Protein AF-A0A329SBB6-F1 (afdb_monomer)

Sequence (98 aa):
MLYFNVVVESNVLSLAAPFSKGKPLVMYGRCNGAHGRGQGGAARHCKVICYNTQGITRPAIRRLARRAGVIRISTLVFRETRAVLRVFLANLICDAVT

pLDDT: mean 70.02, std 19.18, range [38.81, 94.75]

Secondary structure (DSSP, 8-state):
--SSSTTTSTTSSS------------------------S----------S-GGGGS-HHHHHHHHHHTT-----TTHHHHHHHHHHHHHHHHHHHHH-

InterPro domains:
  IPR001951 Histone H4 [PR00623] (31-42)
  IPR001951 Histone H4 [PR00623] (46-65)
  IPR001951 Histone H4 [PR00623] (66-86)
  IPR001951 Histone H4 [PR00623] (88-98)
  IPR001951 Histone H4 [PTHR10484] (27-98)
  IPR009072 Histone-fold [G3DSA:1.10.20.10] (28-98)
  IPR009072 Histone-fold [SSF47113] (32-97)

Foldseek 3Di:
DPDPCPVVPPPPDDDDDDDDDDDPPPPDDPDDDPPPVPDDPPPPPPDDDDDCLCVCDPVNVVVVCVVVVNDDDDPVCSNVVSVVVVVVVVVVVVVVVD

Solvent-accessible surface area (backbone atoms only — not comparable to full-atom values): 6957 Å² total; per-residue (Å²): 143,86,74,83,60,70,78,70,66,77,67,82,82,80,76,93,74,80,93,74,79,91,71,86,74,77,80,76,75,94,77,88,77,87,72,71,89,70,85,74,85,69,78,79,75,80,76,83,90,71,87,61,67,72,75,66,38,71,69,56,54,50,54,51,36,49,75,73,68,51,87,78,84,64,81,67,53,68,57,50,55,52,54,52,53,51,55,53,50,50,53,57,49,58,66,70,74,108

Nearest PDB structures (foldseek):
  5x0x-assembly1_B  TM=9.107E-01  e=1.682E-04  Xenopus laevis
  8yti-assembly1_P  TM=6.858E-01  e=1.132E-05  Homo sapiens
  7pf0-assembly1_B  TM=9.111E-01  e=1.570E-04  Homo sapiens
  8han-assembly1_B  TM=8.238E-01  e=2.926E-04  Homo sapiens

Structure (mmCIF, N/CA/C/O backbone):
data_AF-A0A329SBB6-F1
#
_entry.id   AF-A0A329SBB6-F1
#
loop_
_atom_site.group_PDB
_atom_site.id
_atom_site.type_symbol
_atom_site.label_atom_id
_atom_site.label_alt_id
_atom_site.label_comp_id
_atom_site.label_asym_id
_atom_site.label_entity_id
_atom_site.label_seq_id
_atom_site.pdbx_PDB_ins_code
_atom_site.Cartn_x
_atom_site.Cartn_y
_atom_site.Cartn_z
_atom_site.occupancy
_atom_site.B_iso_or_equiv
_atom_site.auth_seq_id
_atom_site.auth_comp_id
_atom_site.auth_asym_id
_atom_site.auth_atom_id
_atom_site.pdbx_PDB_model_num
ATOM 1 N N . MET A 1 1 ? -21.251 -5.501 13.091 1.00 44.53 1 MET A N 1
ATOM 2 C CA . MET A 1 1 ? -20.349 -4.402 12.667 1.00 44.53 1 MET A CA 1
ATOM 3 C C . MET A 1 1 ? -19.287 -4.139 13.742 1.00 44.53 1 MET A C 1
ATOM 5 O O . MET A 1 1 ? -19.194 -3.042 14.270 1.00 44.53 1 MET A O 1
ATOM 9 N N . LEU A 1 2 ? -18.503 -5.160 14.113 1.00 42.88 2 LEU A N 1
ATOM 10 C CA . LEU A 1 2 ? -17.639 -5.142 15.305 1.00 42.88 2 LEU A CA 1
ATOM 11 C C . LEU A 1 2 ? -16.224 -5.645 14.980 1.00 42.88 2 LEU A C 1
ATOM 13 O O . LEU A 1 2 ? -15.817 -6.672 15.487 1.00 42.88 2 LEU A O 1
ATOM 17 N N . TYR A 1 3 ? -15.482 -4.952 14.112 1.00 47.09 3 TYR A N 1
ATOM 18 C CA . TYR A 1 3 ? -14.023 -5.163 13.983 1.00 47.09 3 TYR A CA 1
ATOM 19 C C . TYR A 1 3 ? -13.236 -3.886 13.654 1.00 47.09 3 TYR A C 1
ATOM 21 O O . TYR A 1 3 ? -12.018 -3.870 13.796 1.00 47.09 3 TYR A O 1
ATOM 29 N N . PHE A 1 4 ? -13.906 -2.787 13.283 1.00 46.78 4 PHE A N 1
ATOM 30 C CA . PHE A 1 4 ? -13.233 -1.517 12.987 1.00 46.78 4 PHE A CA 1
ATOM 31 C C . PHE A 1 4 ? -13.077 -0.599 14.216 1.00 46.78 4 PHE A C 1
ATOM 33 O O . PHE A 1 4 ? -12.216 0.272 14.214 1.00 46.78 4 PHE A O 1
ATOM 40 N N . ASN A 1 5 ? -13.852 -0.826 15.288 1.00 38.81 5 ASN A N 1
ATOM 41 C CA . ASN A 1 5 ? -13.846 0.025 16.489 1.00 38.81 5 ASN A CA 1
ATOM 42 C C . ASN A 1 5 ? -13.038 -0.523 17.685 1.00 38.81 5 ASN A C 1
ATOM 44 O O . ASN A 1 5 ? -12.722 0.238 18.589 1.00 38.81 5 ASN A O 1
ATOM 48 N N . VAL A 1 6 ? -12.599 -1.790 17.687 1.00 45.94 6 VAL A N 1
ATOM 49 C CA . VAL A 1 6 ? -11.893 -2.379 18.856 1.00 45.94 6 VAL A CA 1
ATOM 50 C C . VAL A 1 6 ? -10.447 -1.864 19.028 1.00 45.94 6 VAL A C 1
ATOM 52 O O . VAL A 1 6 ? -9.878 -1.951 20.115 1.00 45.94 6 VAL A O 1
ATOM 55 N N . VAL A 1 7 ? -9.848 -1.250 17.999 1.00 47.78 7 VAL A N 1
ATOM 56 C CA . VAL A 1 7 ? -8.500 -0.637 18.093 1.00 47.78 7 VAL A CA 1
ATOM 57 C C . VAL A 1 7 ? -8.549 0.859 18.437 1.00 47.78 7 VAL A C 1
ATOM 59 O O . VAL A 1 7 ? -7.521 1.442 18.775 1.00 47.78 7 VAL A O 1
ATOM 62 N N . VAL A 1 8 ? -9.725 1.494 18.388 1.00 49.09 8 VAL A N 1
ATOM 63 C CA . VAL A 1 8 ? -9.866 2.920 18.736 1.00 49.09 8 VAL A CA 1
ATOM 64 C C . VAL A 1 8 ? -10.109 3.101 20.241 1.00 49.09 8 VAL A C 1
ATOM 66 O O . VAL A 1 8 ? -9.678 4.100 20.806 1.00 49.09 8 VAL A O 1
ATOM 69 N N . GLU A 1 9 ? -10.696 2.107 20.916 1.00 42.25 9 GLU A N 1
ATOM 70 C CA . GLU A 1 9 ? -11.111 2.228 22.324 1.00 42.25 9 GLU A CA 1
ATOM 71 C C . GLU A 1 9 ? -10.131 1.612 23.342 1.00 42.25 9 GLU A C 1
ATOM 73 O O . GLU A 1 9 ? -10.206 1.899 24.530 1.00 42.25 9 GLU A O 1
ATOM 78 N N . SER A 1 10 ? -9.137 0.830 22.907 1.00 44.38 10 SER A N 1
ATOM 79 C CA . SER A 1 10 ? -8.126 0.241 23.808 1.00 44.38 10 SER A CA 1
ATOM 80 C C . SER A 1 10 ? -6.941 1.169 24.125 1.00 44.38 10 SER A C 1
ATOM 82 O O . SER A 1 10 ? -5.952 0.728 24.703 1.00 44.38 10 SER A O 1
ATOM 84 N N . ASN A 1 11 ? -7.025 2.465 23.800 1.00 43.59 11 ASN A N 1
ATOM 85 C CA . ASN A 1 11 ? -5.961 3.427 24.116 1.00 43.59 11 ASN A CA 1
ATOM 86 C C . ASN A 1 11 ? -6.461 4.730 24.765 1.00 43.59 11 ASN A C 1
ATOM 88 O O . ASN A 1 11 ? -5.818 5.769 24.626 1.00 43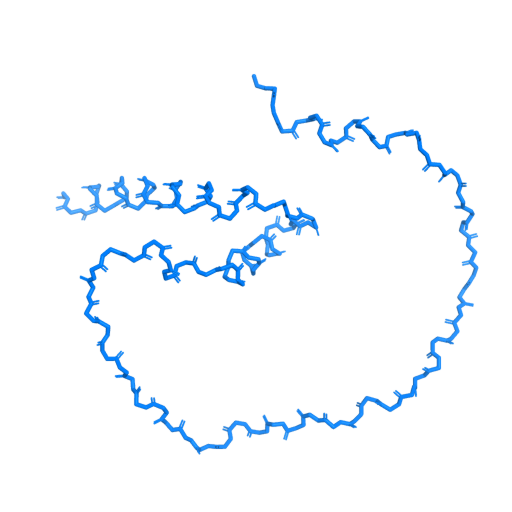.59 11 ASN A O 1
ATOM 92 N N . VAL A 1 12 ? -7.587 4.676 25.488 1.00 46.94 12 VAL A N 1
ATOM 93 C CA . VAL A 1 12 ? -8.065 5.785 26.341 1.00 46.94 12 VAL A CA 1
ATOM 94 C C . VAL A 1 12 ? -7.477 5.777 27.758 1.00 46.94 12 VAL A C 1
ATOM 96 O O . VAL A 1 12 ? -7.862 6.604 28.576 1.00 46.94 12 VAL A O 1
ATOM 99 N N . LEU A 1 13 ? -6.513 4.904 28.080 1.00 46.00 13 LEU A N 1
ATOM 100 C CA . LEU A 1 13 ? -5.938 4.877 29.428 1.00 46.00 13 LEU A CA 1
ATOM 101 C C . LEU A 1 13 ? -4.455 4.476 29.463 1.00 46.00 13 LEU A C 1
ATOM 103 O O . LEU A 1 13 ? -4.093 3.432 29.993 1.00 46.00 13 LEU A O 1
ATOM 107 N N . SER A 1 14 ? -3.569 5.319 28.927 1.00 40.03 14 SER A N 1
ATOM 108 C CA . SER A 1 14 ? -2.199 5.396 29.452 1.00 40.03 14 SER A CA 1
ATOM 109 C C . SER A 1 14 ? -1.509 6.703 29.064 1.00 40.03 14 SER A C 1
ATOM 111 O O . SER A 1 14 ? -1.303 6.992 27.888 1.00 40.03 14 SER A O 1
ATOM 113 N N . LEU A 1 15 ? -1.115 7.439 30.104 1.00 45.72 15 LEU A N 1
ATOM 114 C CA . LEU A 1 15 ? -0.249 8.617 30.128 1.00 45.72 15 LEU A CA 1
ATOM 115 C C . LEU A 1 15 ? -0.844 9.952 29.658 1.00 45.72 15 LEU A C 1
ATOM 117 O O . LEU A 1 15 ? -0.637 10.437 28.548 1.00 45.72 15 LEU A O 1
ATOM 121 N N . ALA A 1 16 ? -1.411 10.645 30.645 1.00 47.16 16 ALA A N 1
ATOM 122 C CA . ALA A 1 16 ? -1.036 12.029 30.886 1.00 47.16 16 ALA A CA 1
ATOM 123 C C . ALA A 1 16 ? 0.498 12.190 30.788 1.00 47.16 16 ALA A C 1
ATOM 125 O O . ALA A 1 16 ? 1.244 11.608 31.575 1.00 47.16 16 ALA A O 1
ATOM 126 N N . ALA A 1 17 ? 0.966 12.984 29.828 1.00 53.88 17 ALA A N 1
ATOM 127 C CA . ALA A 1 17 ? 2.302 13.568 29.841 1.00 53.88 17 ALA A CA 1
ATOM 128 C C . ALA A 1 17 ? 2.225 14.981 29.232 1.00 53.88 17 ALA A C 1
ATOM 130 O O . ALA A 1 17 ? 1.543 15.174 28.222 1.00 53.88 17 ALA A O 1
ATOM 131 N N . PRO A 1 18 ? 2.862 15.982 29.860 1.00 44.03 18 PRO A N 1
ATOM 132 C CA . PRO A 1 18 ? 2.572 17.387 29.619 1.00 44.03 18 PRO A CA 1
ATOM 133 C C . PRO A 1 18 ? 3.103 17.881 28.272 1.00 44.03 18 PRO A C 1
ATOM 135 O O . PRO A 1 18 ? 4.229 17.589 27.866 1.00 44.03 18 PRO A O 1
ATOM 138 N N . PHE A 1 19 ? 2.295 18.727 27.635 1.00 48.81 19 PHE A N 1
ATOM 139 C CA . PHE A 1 19 ? 2.724 19.707 26.645 1.00 48.81 19 PHE A CA 1
ATOM 140 C C . PHE A 1 19 ? 3.915 20.504 27.209 1.00 48.81 19 PHE A C 1
ATOM 142 O O . PHE A 1 19 ? 3.774 21.256 28.172 1.00 48.81 19 PHE A O 1
ATOM 149 N N . SER A 1 20 ? 5.106 20.297 26.645 1.00 44.12 20 SER A N 1
ATOM 150 C CA . SER A 1 20 ? 6.347 20.947 27.066 1.00 44.12 20 SER A CA 1
ATOM 151 C C . SER A 1 20 ? 7.172 21.357 25.850 1.00 44.12 20 SER A C 1
ATOM 153 O O . SER A 1 20 ? 7.176 20.697 24.813 1.00 44.12 20 SER A O 1
ATOM 155 N N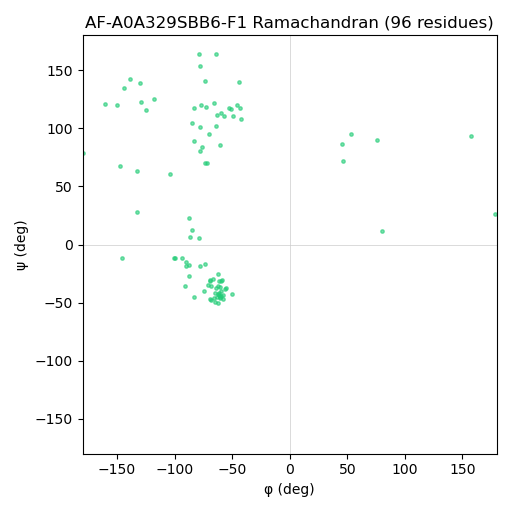 . LYS A 1 21 ? 7.802 22.519 26.002 1.00 48.22 21 LYS A N 1
ATOM 156 C CA . LYS A 1 21 ? 8.209 23.480 24.982 1.00 48.22 21 LYS A CA 1
ATOM 157 C C . LYS A 1 21 ? 9.256 22.976 23.987 1.00 48.22 21 LYS A C 1
ATOM 159 O O . LYS A 1 21 ? 9.962 21.993 24.199 1.00 48.22 21 LYS A O 1
ATOM 164 N N . GLY A 1 22 ? 9.334 23.738 22.895 1.00 48.91 22 GLY A N 1
ATOM 165 C CA . GLY A 1 22 ? 10.250 23.563 21.784 1.00 48.91 22 GLY A CA 1
ATOM 166 C C . GLY A 1 22 ? 11.682 23.251 22.205 1.00 48.91 22 GLY A C 1
ATOM 167 O O . GLY A 1 22 ? 12.240 23.823 23.139 1.00 48.91 22 GLY A O 1
ATOM 168 N N . LYS A 1 23 ? 12.268 22.337 21.442 1.00 48.34 23 LYS A N 1
ATOM 169 C CA . LYS A 1 23 ? 13.695 22.056 21.415 1.00 48.34 23 LYS A CA 1
ATOM 170 C C . LYS A 1 23 ? 14.131 22.379 19.987 1.00 48.34 23 LYS A C 1
ATOM 172 O O . LYS A 1 23 ? 13.503 21.842 19.069 1.00 48.34 23 LYS A O 1
ATOM 177 N N . PRO A 1 24 ? 15.133 23.242 19.750 1.00 40.41 24 PRO A N 1
ATOM 178 C CA . PRO A 1 24 ? 15.706 23.339 18.422 1.00 40.41 24 PRO A CA 1
ATOM 179 C C . PRO A 1 24 ? 16.330 21.976 18.129 1.00 40.41 24 PRO A C 1
ATOM 181 O O . PRO A 1 24 ? 17.287 21.562 18.784 1.00 40.41 24 PRO A O 1
ATOM 184 N N . LEU A 1 25 ? 15.748 21.235 17.186 1.00 49.00 25 LEU A N 1
ATOM 185 C CA . LEU A 1 25 ? 16.456 20.119 16.584 1.00 49.00 25 LEU A CA 1
ATOM 186 C C . LEU A 1 25 ? 17.635 20.747 15.857 1.00 49.00 25 LEU A C 1
ATOM 188 O O . LEU A 1 25 ? 17.470 21.360 14.804 1.00 49.00 25 LEU A O 1
ATOM 192 N N . VAL A 1 26 ? 18.801 20.646 16.489 1.00 48.12 26 VAL A N 1
ATOM 193 C CA . VAL A 1 26 ? 20.105 20.880 15.885 1.00 48.12 26 VAL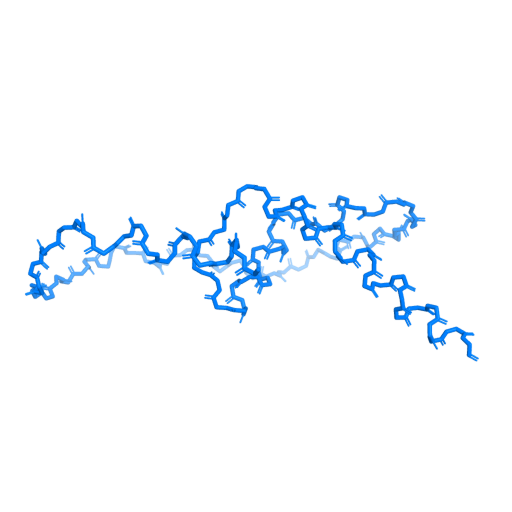 A CA 1
ATOM 194 C C . VAL A 1 26 ? 20.082 20.223 14.512 1.00 48.12 26 VAL A C 1
ATOM 196 O O . VAL A 1 26 ? 20.025 19.000 14.376 1.00 48.12 26 VAL A O 1
ATOM 199 N N . MET A 1 27 ? 20.032 21.068 13.489 1.00 53.09 27 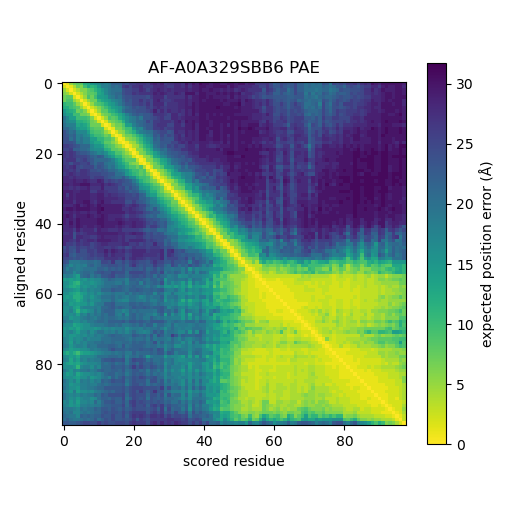MET A N 1
ATOM 200 C CA . MET A 1 27 ? 20.038 20.663 12.100 1.00 53.09 27 MET A CA 1
ATOM 201 C C . MET A 1 27 ? 21.474 20.266 11.756 1.00 53.09 27 MET A C 1
ATOM 203 O O . MET A 1 27 ? 22.250 21.071 11.254 1.00 53.09 27 MET A O 1
ATOM 207 N N . TYR A 1 28 ? 21.849 19.024 12.053 1.00 49.75 28 TYR A N 1
ATOM 208 C CA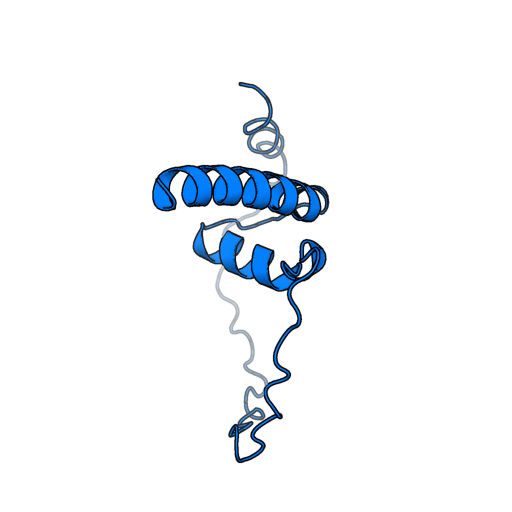 . TYR A 1 28 ? 23.079 18.458 11.515 1.00 49.75 28 TYR A CA 1
ATOM 209 C C . TYR A 1 28 ? 22.811 18.049 10.060 1.00 49.75 28 TYR A C 1
ATOM 211 O O . TYR A 1 28 ? 22.130 17.060 9.799 1.00 49.75 28 TYR A O 1
ATOM 219 N N . GLY A 1 29 ? 23.266 18.888 9.126 1.00 53.06 29 GLY A N 1
ATOM 220 C CA . GLY A 1 29 ? 23.572 18.548 7.734 1.00 53.06 29 GLY A CA 1
ATOM 221 C C . GLY A 1 29 ? 22.550 17.687 6.990 1.00 53.06 29 GLY A C 1
ATOM 222 O O . GLY A 1 29 ? 22.717 16.478 6.863 1.00 53.06 29 GLY A O 1
ATOM 223 N N . ARG A 1 30 ? 21.541 18.320 6.383 1.00 59.81 30 ARG A N 1
ATOM 224 C CA . ARG A 1 30 ? 20.742 17.688 5.322 1.00 59.81 30 ARG A CA 1
ATOM 225 C C . ARG A 1 30 ? 21.151 18.232 3.958 1.00 59.81 30 ARG A C 1
ATOM 227 O O . ARG A 1 30 ? 20.349 18.808 3.236 1.00 59.81 30 ARG A O 1
ATOM 234 N N . CYS A 1 31 ? 22.414 18.027 3.614 1.00 43.56 31 CYS A N 1
ATOM 235 C CA . CYS A 1 31 ? 22.896 18.074 2.244 1.00 43.56 31 CYS A CA 1
ATOM 236 C C . CYS A 1 31 ? 23.599 16.745 1.968 1.00 43.56 31 CYS A C 1
ATOM 238 O O . CYS A 1 31 ? 24.534 16.381 2.667 1.00 43.56 31 CYS A O 1
ATOM 240 N N . ASN A 1 32 ? 23.030 15.986 1.028 1.00 55.94 32 ASN A N 1
ATOM 241 C CA . ASN A 1 32 ? 23.658 15.002 0.138 1.00 55.94 32 ASN A CA 1
ATOM 242 C C . ASN A 1 32 ? 22.581 14.025 -0.327 1.00 55.94 32 ASN A C 1
ATOM 244 O O . ASN A 1 32 ? 22.222 13.055 0.335 1.00 55.94 32 ASN A O 1
ATOM 248 N N . GLY A 1 33 ? 22.016 14.347 -1.485 1.00 53.69 33 GLY A N 1
ATOM 249 C CA . GLY A 1 33 ? 21.000 13.536 -2.135 1.00 53.69 33 GLY A CA 1
ATOM 250 C C . GLY A 1 33 ? 20.479 14.150 -3.424 1.00 53.69 33 GLY A C 1
ATOM 251 O O . GLY A 1 33 ? 19.351 13.861 -3.808 1.00 53.69 33 GLY A O 1
ATOM 252 N N . ALA A 1 34 ? 21.274 14.983 -4.102 1.00 59.47 34 ALA A N 1
ATOM 253 C CA . ALA A 1 34 ? 21.043 15.294 -5.503 1.00 59.47 34 ALA A CA 1
ATOM 254 C C . ALA A 1 34 ? 21.406 14.056 -6.339 1.00 59.47 34 ALA A C 1
ATOM 256 O O . ALA A 1 34 ? 22.392 14.039 -7.064 1.00 59.47 34 ALA A O 1
ATOM 257 N N . HIS A 1 35 ? 20.599 12.999 -6.239 1.00 59.19 35 HIS A N 1
ATOM 258 C CA . HIS A 1 35 ? 20.512 12.036 -7.326 1.00 59.19 35 HIS A CA 1
ATOM 259 C C . HIS A 1 35 ? 19.629 12.672 -8.394 1.00 59.19 35 HIS A C 1
ATOM 261 O O . HIS A 1 35 ? 18.425 12.410 -8.483 1.00 59.19 35 HIS A O 1
ATOM 267 N N . GLY A 1 36 ? 20.244 13.554 -9.186 1.00 60.56 36 GLY A N 1
ATOM 268 C CA . GLY A 1 36 ? 19.747 13.843 -10.518 1.00 60.56 36 GLY A CA 1
ATOM 269 C C . GLY A 1 36 ? 19.565 12.499 -11.205 1.00 60.56 36 GLY A C 1
ATOM 270 O O . GLY A 1 36 ? 20.513 11.726 -11.330 1.00 60.56 36 GLY A O 1
ATOM 271 N N . ARG A 1 37 ? 18.326 12.163 -11.564 1.00 64.94 37 ARG A N 1
ATOM 272 C CA . ARG A 1 37 ? 18.028 10.957 -12.339 1.00 64.94 37 ARG A CA 1
ATOM 273 C C . ARG A 1 37 ? 18.487 11.207 -13.773 1.00 64.94 37 ARG A C 1
ATOM 275 O O . ARG A 1 37 ? 17.676 11.430 -14.664 1.00 64.94 37 ARG A O 1
ATOM 282 N N . GLY A 1 38 ? 19.800 11.260 -13.949 1.00 64.81 38 GLY A N 1
ATOM 283 C CA . GLY A 1 38 ? 20.472 11.320 -15.229 1.00 64.81 38 GLY A CA 1
ATOM 284 C C . GLY A 1 38 ? 20.601 9.911 -15.787 1.00 64.81 38 GLY A C 1
ATOM 285 O O . GLY A 1 38 ? 21.231 9.060 -15.176 1.00 64.81 38 GLY A O 1
ATOM 286 N N . GLN A 1 39 ? 19.963 9.711 -16.939 1.00 66.94 39 GLN A N 1
ATOM 287 C CA . GLN A 1 39 ? 20.343 8.781 -18.003 1.00 66.94 39 GLN A CA 1
ATOM 288 C C . GLN A 1 39 ? 20.573 7.318 -17.601 1.00 66.94 39 GLN A C 1
ATOM 290 O O . GLN A 1 39 ? 21.657 6.869 -17.257 1.00 66.94 39 GLN A O 1
ATOM 295 N N . GLY A 1 40 ? 19.504 6.549 -17.766 1.00 59.62 40 GLY A N 1
ATOM 296 C CA . GLY A 1 40 ? 19.515 5.098 -17.757 1.00 59.62 40 GLY A CA 1
ATOM 297 C C . GLY A 1 40 ? 18.090 4.649 -17.991 1.00 59.62 40 GLY A C 1
ATOM 298 O O . GLY A 1 40 ? 17.362 4.373 -17.039 1.00 59.62 40 GLY A O 1
ATOM 299 N N . GLY A 1 41 ? 17.652 4.686 -19.250 1.00 66.88 41 GLY A N 1
ATOM 300 C CA . GLY A 1 41 ? 16.385 4.102 -19.667 1.00 66.88 41 GLY A CA 1
AT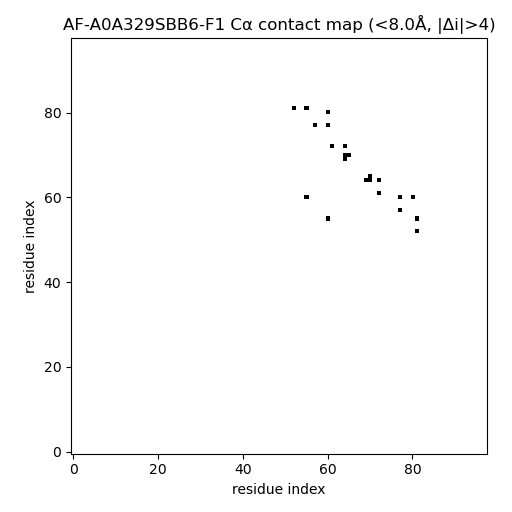OM 301 C C . GLY A 1 41 ? 16.435 2.612 -19.377 1.00 66.88 41 GLY A C 1
ATOM 302 O O . GLY A 1 41 ? 16.829 1.829 -20.233 1.00 66.88 41 GLY A O 1
ATOM 303 N N . ALA A 1 42 ? 16.093 2.236 -18.143 1.00 67.06 42 ALA A N 1
ATOM 304 C CA . ALA A 1 42 ? 15.947 0.852 -17.750 1.00 67.06 42 ALA A CA 1
ATOM 305 C C . ALA A 1 42 ? 14.985 0.226 -18.755 1.00 67.06 42 ALA A C 1
ATOM 307 O O . ALA A 1 42 ? 13.848 0.694 -18.893 1.00 67.06 42 ALA A O 1
ATOM 308 N N . ALA A 1 43 ? 15.482 -0.765 -19.498 1.00 69.56 43 ALA A N 1
ATOM 309 C CA . ALA A 1 43 ? 14.699 -1.487 -20.479 1.00 69.56 43 ALA A CA 1
ATOM 310 C C . ALA A 1 43 ? 13.355 -1.842 -19.842 1.00 69.56 43 ALA A C 1
ATOM 312 O O . ALA A 1 43 ? 13.289 -2.470 -18.779 1.00 69.56 43 ALA A O 1
ATOM 313 N N . ARG A 1 44 ? 12.273 -1.355 -20.454 1.00 65.62 44 ARG A N 1
ATOM 314 C CA . ARG A 1 44 ? 10.927 -1.667 -19.996 1.00 65.62 44 ARG A CA 1
ATOM 315 C C . ARG A 1 44 ? 10.706 -3.131 -20.324 1.00 65.62 44 ARG A C 1
ATOM 317 O O . ARG A 1 44 ? 10.350 -3.470 -21.443 1.00 65.62 44 ARG A O 1
ATOM 324 N N . HIS A 1 45 ? 10.953 -4.000 -19.356 1.00 67.75 45 HIS A N 1
ATOM 325 C CA . HIS A 1 45 ? 10.511 -5.376 -19.450 1.00 67.75 45 HIS A CA 1
ATOM 326 C C . HIS A 1 45 ? 8.986 -5.365 -19.653 1.00 67.75 45 HIS A C 1
ATOM 328 O O . HIS A 1 45 ? 8.237 -4.954 -18.758 1.00 67.75 45 HIS A O 1
ATOM 334 N N . CYS A 1 46 ? 8.536 -5.760 -20.847 1.00 61.75 46 CYS A N 1
ATOM 335 C CA . CYS A 1 46 ? 7.139 -6.063 -21.123 1.00 61.75 46 CYS A CA 1
ATOM 336 C C . CYS A 1 46 ? 6.721 -7.195 -20.186 1.00 61.75 46 CYS A C 1
ATOM 338 O O . CYS A 1 46 ? 7.235 -8.307 -20.274 1.00 61.75 46 CYS A O 1
ATOM 340 N N . LYS A 1 47 ? 5.821 -6.897 -19.246 1.00 67.38 47 LYS A N 1
ATOM 341 C CA . LYS A 1 47 ? 5.340 -7.893 -18.291 1.00 67.38 47 LYS A CA 1
ATOM 342 C C . LYS A 1 47 ? 4.414 -8.867 -19.010 1.00 67.38 47 LYS A C 1
ATOM 344 O O . LYS A 1 47 ? 3.347 -8.465 -19.463 1.00 67.38 47 LYS A O 1
ATOM 349 N N . VAL A 1 48 ? 4.787 -10.142 -19.028 1.00 62.38 48 VAL A N 1
ATOM 350 C CA . VAL A 1 48 ? 3.842 -11.237 -19.271 1.00 62.38 48 VAL A CA 1
ATOM 351 C C . VAL A 1 48 ? 2.869 -11.267 -18.089 1.00 62.38 48 VAL A C 1
ATOM 353 O O . VAL A 1 48 ? 3.279 -11.319 -16.927 1.00 62.38 48 VAL A O 1
ATOM 356 N N . ILE A 1 49 ? 1.574 -11.133 -18.369 1.00 68.44 49 ILE A N 1
ATOM 357 C CA . ILE A 1 49 ? 0.528 -11.047 -17.346 1.00 68.44 49 ILE A CA 1
ATOM 358 C C . ILE A 1 49 ? 0.136 -12.471 -16.955 1.00 68.44 49 ILE A C 1
ATOM 360 O O . ILE A 1 49 ? -0.577 -13.138 -17.694 1.00 68.44 49 ILE A O 1
ATOM 364 N N . CYS A 1 50 ? 0.583 -12.940 -15.789 1.00 60.56 50 CYS A N 1
ATOM 365 C CA . CYS A 1 50 ? 0.023 -14.144 -15.183 1.00 60.56 50 CYS A CA 1
ATOM 366 C C . CYS A 1 50 ? 0.108 -14.086 -13.645 1.00 60.56 50 CYS A C 1
ATOM 368 O O . CYS A 1 50 ? 1.185 -13.939 -13.070 1.00 60.56 50 CYS A O 1
ATOM 370 N N . TYR A 1 51 ? -1.059 -14.159 -12.990 1.00 58.47 51 TYR A N 1
ATOM 371 C CA . TYR A 1 51 ? -1.295 -14.207 -11.535 1.00 58.47 51 TYR A CA 1
ATOM 372 C C . TYR A 1 51 ? -0.517 -13.198 -10.658 1.00 58.47 51 TYR A C 1
ATOM 374 O O . TYR A 1 51 ? 0.336 -13.510 -9.829 1.00 58.47 51 TYR A O 1
ATOM 382 N N . ASN A 1 52 ? -0.931 -11.935 -10.757 1.00 65.75 52 ASN A N 1
ATOM 383 C CA . ASN A 1 52 ? -0.184 -10.762 -10.296 1.00 65.75 52 ASN A CA 1
ATOM 384 C C . ASN A 1 52 ? -0.410 -10.351 -8.819 1.00 65.75 52 ASN A C 1
ATOM 386 O O . ASN A 1 52 ? -0.168 -9.194 -8.470 1.00 65.75 52 ASN A O 1
ATOM 390 N N . THR A 1 53 ? -0.843 -11.248 -7.920 1.00 73.19 53 THR A N 1
ATOM 391 C CA . THR A 1 53 ? -1.125 -10.902 -6.499 1.00 73.19 53 THR A CA 1
ATOM 392 C C . THR A 1 53 ? 0.067 -10.247 -5.804 1.00 73.19 53 THR A C 1
ATOM 394 O O . THR A 1 53 ? -0.087 -9.330 -4.996 1.00 73.19 53 THR A O 1
ATOM 397 N N . GLN A 1 54 ? 1.274 -10.715 -6.124 1.00 76.12 54 GLN A N 1
ATOM 398 C CA . GLN A 1 54 ? 2.521 -10.200 -5.558 1.00 76.12 54 GLN A CA 1
ATOM 399 C C . GLN A 1 54 ? 2.963 -8.875 -6.197 1.00 76.12 54 GLN A C 1
ATOM 401 O O . GLN A 1 54 ? 3.716 -8.122 -5.579 1.00 76.12 54 GLN A O 1
ATOM 406 N N . GLY A 1 55 ? 2.441 -8.549 -7.387 1.00 82.06 55 GLY A N 1
ATOM 407 C CA . GLY A 1 55 ? 2.661 -7.265 -8.055 1.00 82.06 55 GLY A CA 1
ATOM 408 C C . GLY A 1 55 ? 2.121 -6.081 -7.249 1.00 82.06 55 GLY A C 1
ATOM 409 O O . GLY A 1 55 ? 2.665 -4.978 -7.331 1.00 82.06 55 GLY A O 1
ATOM 410 N N . ILE A 1 56 ? 1.125 -6.318 -6.386 1.00 84.81 56 ILE A N 1
ATOM 411 C CA . ILE A 1 56 ? 0.704 -5.371 -5.351 1.00 84.81 56 ILE A CA 1
ATOM 412 C C . ILE A 1 56 ? 1.630 -5.524 -4.133 1.00 84.81 56 ILE A C 1
ATOM 414 O O . ILE A 1 56 ? 1.422 -6.326 -3.211 1.00 84.81 56 ILE A O 1
ATOM 418 N N . THR A 1 57 ? 2.718 -4.756 -4.159 1.00 88.94 57 THR A N 1
ATOM 419 C CA . THR A 1 57 ? 3.788 -4.817 -3.158 1.00 88.94 57 THR A CA 1
ATOM 420 C C . THR A 1 57 ? 3.409 -4.098 -1.854 1.00 88.94 57 THR A C 1
ATOM 422 O O . THR A 1 57 ? 2.622 -3.149 -1.840 1.00 88.94 57 THR A O 1
ATOM 425 N N . ARG A 1 58 ? 4.011 -4.509 -0.728 1.00 89.50 58 ARG A N 1
ATOM 426 C CA . ARG A 1 58 ? 3.841 -3.853 0.588 1.00 89.50 58 ARG A CA 1
ATOM 427 C C . ARG A 1 58 ? 4.055 -2.324 0.560 1.00 89.50 58 ARG A C 1
ATOM 429 O O . ARG A 1 58 ? 3.250 -1.621 1.175 1.00 89.50 58 ARG A O 1
ATOM 436 N N . PRO A 1 59 ? 5.067 -1.760 -0.138 1.00 90.88 59 PRO A N 1
ATOM 437 C CA . PRO A 1 59 ? 5.206 -0.309 -0.246 1.00 90.88 59 PRO A CA 1
ATOM 438 C C . PRO A 1 59 ? 4.080 0.350 -1.055 1.00 90.88 59 PRO A C 1
ATOM 440 O O . PRO A 1 59 ? 3.723 1.482 -0.745 1.00 90.88 59 PRO A O 1
ATOM 443 N N . ALA A 1 60 ? 3.480 -0.328 -2.040 1.00 90.25 60 ALA A N 1
ATOM 444 C CA . ALA A 1 60 ? 2.327 0.209 -2.768 1.00 90.25 60 ALA A CA 1
ATOM 445 C C . ALA A 1 60 ? 1.097 0.357 -1.862 1.00 90.25 60 ALA A C 1
ATOM 447 O O . ALA A 1 60 ? 0.504 1.434 -1.817 1.00 90.25 60 ALA A O 1
ATOM 448 N N . ILE A 1 61 ? 0.792 -0.672 -1.067 1.00 91.25 61 ILE A N 1
ATOM 449 C CA . ILE A 1 61 ? -0.298 -0.634 -0.077 1.00 91.25 61 ILE A CA 1
ATOM 450 C C . ILE A 1 61 ? -0.034 0.459 0.961 1.00 91.25 61 ILE A C 1
ATOM 452 O O . ILE A 1 61 ? -0.926 1.235 1.289 1.00 91.25 61 ILE A O 1
ATOM 456 N N . ARG A 1 62 ? 1.217 0.596 1.421 1.00 91.88 62 ARG A N 1
ATOM 457 C CA . ARG A 1 62 ? 1.597 1.673 2.341 1.00 91.88 62 ARG A CA 1
ATOM 458 C C . ARG A 1 62 ? 1.352 3.053 1.729 1.00 91.88 62 ARG A C 1
ATOM 460 O O . ARG A 1 62 ? 0.803 3.904 2.41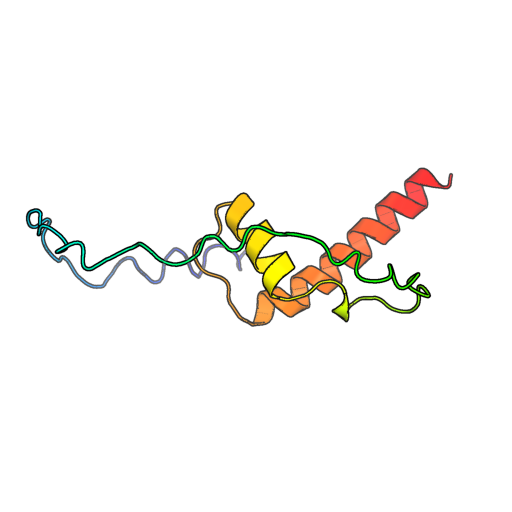1 1.00 91.88 62 ARG A O 1
ATOM 467 N N . ARG A 1 63 ? 1.706 3.284 0.459 1.00 93.00 63 ARG A N 1
ATOM 468 C CA . ARG A 1 63 ? 1.439 4.567 -0.222 1.00 93.00 63 ARG A CA 1
ATOM 469 C C . ARG A 1 63 ? -0.057 4.879 -0.307 1.00 93.00 63 ARG A C 1
ATOM 471 O O . ARG A 1 63 ? -0.436 6.012 -0.036 1.00 93.00 63 ARG A O 1
ATOM 478 N N . LEU A 1 64 ? -0.887 3.892 -0.643 1.00 91.44 64 LEU A N 1
ATOM 479 C CA . LEU A 1 64 ? -2.347 4.048 -0.683 1.00 91.44 64 LEU A CA 1
ATOM 480 C C . LEU A 1 64 ? -2.913 4.391 0.694 1.00 91.44 64 LEU A C 1
ATOM 482 O O . LEU A 1 64 ? -3.612 5.385 0.844 1.00 91.44 64 LEU A O 1
ATOM 486 N N . ALA A 1 65 ? -2.531 3.621 1.708 1.00 91.88 65 ALA A N 1
ATOM 487 C CA . ALA A 1 65 ? -2.961 3.828 3.081 1.00 91.88 65 ALA A CA 1
ATOM 488 C C . ALA A 1 65 ? -2.538 5.212 3.606 1.00 91.88 65 ALA A C 1
ATOM 490 O O . ALA A 1 65 ? -3.332 5.896 4.238 1.00 91.88 65 ALA A O 1
ATOM 491 N N . ARG A 1 66 ? -1.328 5.686 3.273 1.00 94.00 66 ARG A N 1
ATOM 492 C CA . ARG A 1 66 ? -0.909 7.057 3.608 1.00 94.00 66 ARG A CA 1
ATOM 493 C C . ARG A 1 66 ? -1.778 8.123 2.939 1.00 94.00 66 ARG A C 1
ATOM 495 O O . ARG A 1 66 ? -2.144 9.074 3.614 1.00 94.00 66 ARG A O 1
ATOM 502 N N . ARG A 1 67 ? -2.133 7.965 1.656 1.00 94.75 67 ARG A N 1
ATOM 503 C CA . ARG A 1 67 ? -3.063 8.884 0.965 1.00 94.75 67 ARG A CA 1
ATOM 504 C C . ARG A 1 67 ? -4.454 8.874 1.600 1.00 94.75 67 ARG A C 1
ATOM 506 O O . ARG A 1 67 ? -5.073 9.920 1.699 1.00 94.75 67 ARG A O 1
ATOM 513 N N . ALA A 1 68 ? -4.901 7.714 2.068 1.00 90.38 68 ALA A N 1
ATOM 514 C CA . ALA A 1 68 ? -6.167 7.545 2.772 1.0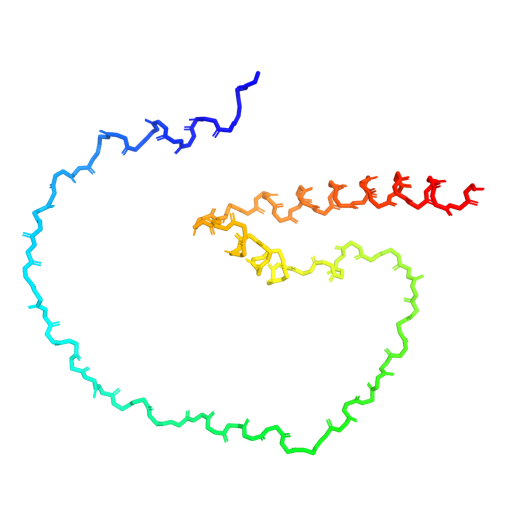0 90.38 68 ALA A CA 1
ATOM 515 C C . ALA A 1 68 ? -6.127 7.980 4.256 1.00 90.38 68 ALA A C 1
ATOM 517 O O . ALA A 1 68 ? -7.091 7.746 4.975 1.00 90.38 68 ALA A O 1
ATOM 518 N N . GLY A 1 69 ? -5.025 8.571 4.748 1.00 92.81 69 GLY A N 1
ATOM 519 C CA . GLY A 1 69 ? -4.915 9.051 6.135 1.00 92.81 69 GLY A CA 1
ATOM 520 C C . GLY A 1 69 ? -4.601 7.973 7.182 1.00 92.81 69 GLY A C 1
ATOM 521 O O . GLY A 1 69 ? -4.661 8.227 8.381 1.00 92.81 69 GLY A O 1
ATOM 522 N N . VAL A 1 70 ? -4.222 6.764 6.768 1.00 89.12 70 VAL A N 1
ATOM 523 C CA . VAL A 1 70 ? -3.919 5.654 7.681 1.00 89.12 70 VAL A CA 1
ATOM 524 C C . VAL A 1 70 ? -2.535 5.844 8.320 1.00 89.12 70 VAL A C 1
ATOM 526 O O . VAL A 1 70 ? -1.505 5.872 7.634 1.00 89.12 70 VAL A O 1
ATOM 529 N N . ILE A 1 71 ? -2.488 5.939 9.654 1.00 89.25 71 ILE A N 1
ATOM 530 C CA . ILE A 1 71 ? -1.269 6.246 10.433 1.00 89.25 71 ILE A CA 1
ATOM 531 C C . ILE A 1 71 ? -0.503 4.981 10.864 1.00 89.25 71 ILE A C 1
ATOM 533 O O . ILE A 1 71 ? 0.735 4.966 10.829 1.00 89.25 71 ILE A O 1
ATOM 537 N N . ARG A 1 72 ? -1.195 3.884 11.186 1.00 90.38 72 ARG A N 1
ATOM 538 C CA . ARG A 1 72 ? -0.583 2.583 11.507 1.00 90.38 72 ARG A CA 1
ATOM 539 C C . ARG A 1 72 ? -1.252 1.476 10.702 1.00 90.38 72 ARG A C 1
ATOM 541 O O . ARG A 1 72 ? -2.459 1.496 10.510 1.00 90.38 72 ARG A O 1
ATOM 548 N N . ILE A 1 73 ? -0.450 0.542 10.196 1.00 88.56 73 ILE A N 1
ATOM 549 C CA . ILE A 1 73 ? -0.910 -0.560 9.343 1.00 88.56 73 ILE A CA 1
ATOM 550 C C . ILE A 1 73 ? -0.353 -1.851 9.933 1.00 88.56 73 ILE A C 1
ATOM 552 O O . ILE A 1 73 ? 0.866 -1.975 10.080 1.00 88.56 73 ILE A O 1
ATOM 556 N N . SER A 1 74 ? -1.236 -2.789 10.270 1.00 90.06 74 SER A N 1
ATOM 557 C CA . SER A 1 74 ? -0.861 -4.119 10.752 1.00 90.06 74 SER A CA 1
ATOM 558 C C . SER A 1 74 ? -0.438 -5.036 9.597 1.00 90.06 74 SER A C 1
ATOM 560 O O . SER A 1 74 ? -0.682 -4.765 8.419 1.00 90.06 74 SER A O 1
ATOM 562 N N . THR A 1 75 ? 0.234 -6.139 9.920 1.00 88.50 75 THR A N 1
ATOM 563 C CA . THR A 1 75 ? 0.772 -7.081 8.926 1.00 88.50 75 THR A CA 1
ATOM 564 C C . THR A 1 75 ? -0.313 -7.860 8.177 1.00 88.50 75 THR A C 1
ATOM 566 O O . THR A 1 75 ? -0.117 -8.178 7.002 1.00 88.50 75 THR A O 1
ATOM 569 N N . LEU A 1 76 ? -1.459 -8.120 8.815 1.00 88.12 76 LEU A N 1
ATOM 570 C CA . LEU A 1 76 ? -2.587 -8.853 8.229 1.00 88.12 76 LEU A CA 1
ATOM 571 C C . LEU A 1 76 ? -3.212 -8.106 7.041 1.00 88.12 76 LEU A C 1
ATOM 573 O O . LEU A 1 76 ? -3.516 -8.714 6.012 1.00 88.12 76 LEU A O 1
ATOM 577 N N . VAL A 1 77 ? -3.282 -6.775 7.138 1.00 89.75 77 VAL A N 1
ATOM 578 C CA . VAL A 1 77 ? -3.875 -5.902 6.116 1.00 89.75 77 VAL A CA 1
ATOM 579 C C . VAL A 1 77 ? -3.213 -6.117 4.758 1.00 89.75 77 VAL A C 1
ATOM 581 O O . VAL A 1 77 ? -3.902 -6.196 3.751 1.00 89.75 77 VAL A O 1
ATOM 584 N N . PHE A 1 78 ? -1.892 -6.327 4.698 1.00 88.38 78 PHE A N 1
ATOM 585 C CA . PHE A 1 78 ? -1.201 -6.525 3.417 1.00 88.38 78 PHE A CA 1
ATOM 586 C C . PHE A 1 78 ? -1.720 -7.720 2.614 1.00 88.38 78 PHE A C 1
ATOM 588 O O . PHE A 1 78 ? -1.633 -7.709 1.384 1.00 88.38 78 PHE A O 1
ATOM 595 N N . ARG A 1 79 ? -2.205 -8.767 3.291 1.00 88.31 79 ARG A N 1
ATOM 596 C CA . ARG A 1 79 ? -2.776 -9.939 2.627 1.00 88.31 79 ARG A CA 1
ATOM 597 C C . ARG A 1 79 ? -4.234 -9.689 2.259 1.00 88.31 79 ARG A C 1
ATOM 599 O O . ARG A 1 79 ? -4.611 -9.957 1.123 1.00 88.31 79 ARG A O 1
ATOM 606 N N . GLU A 1 80 ? -5.013 -9.128 3.175 1.00 88.25 80 GLU A N 1
ATOM 607 C CA . GLU A 1 80 ? -6.442 -8.877 2.963 1.00 88.25 80 GLU A CA 1
ATOM 608 C C . GLU A 1 80 ? -6.708 -7.864 1.851 1.00 88.25 80 GLU A C 1
ATOM 610 O O . GLU A 1 80 ? -7.543 -8.118 0.984 1.00 88.25 80 GLU A O 1
ATOM 615 N N . THR A 1 81 ? -5.932 -6.777 1.770 1.00 89.88 81 THR A N 1
ATOM 616 C CA . THR A 1 81 ? -6.118 -5.775 0.707 1.00 89.88 81 THR A CA 1
ATOM 617 C C . THR A 1 81 ? -5.943 -6.388 -0.683 1.00 89.88 81 THR A C 1
ATOM 619 O O . THR A 1 81 ? -6.604 -5.977 -1.629 1.00 89.88 81 THR A O 1
ATOM 622 N N . ARG A 1 82 ? -5.085 -7.405 -0.833 1.00 90.44 82 ARG A N 1
ATOM 623 C CA . ARG A 1 82 ? -4.887 -8.084 -2.123 1.00 90.44 82 ARG A CA 1
ATOM 624 C C . ARG A 1 82 ? -6.084 -8.942 -2.523 1.00 90.44 82 ARG A C 1
ATOM 626 O O . ARG A 1 82 ? -6.367 -9.037 -3.712 1.00 90.44 82 ARG A O 1
ATOM 633 N N . ALA A 1 83 ? -6.762 -9.559 -1.556 1.00 89.81 83 ALA A N 1
ATOM 634 C CA . ALA A 1 83 ? -7.983 -10.318 -1.810 1.00 89.81 83 ALA A CA 1
ATOM 635 C C . ALA A 1 83 ? -9.124 -9.379 -2.225 1.00 89.81 83 ALA A C 1
ATOM 637 O O . ALA A 1 83 ? -9.741 -9.589 -3.265 1.00 89.81 83 ALA A O 1
ATOM 638 N N . VAL A 1 84 ? -9.318 -8.285 -1.481 1.00 90.94 84 VAL A N 1
ATOM 639 C CA . VAL A 1 84 ? -10.353 -7.280 -1.772 1.00 90.94 84 VAL A CA 1
ATOM 640 C C . VAL A 1 84 ? -10.151 -6.644 -3.149 1.00 90.94 84 VAL A C 1
ATOM 642 O O . VAL A 1 84 ? -11.090 -6.572 -3.937 1.00 90.94 84 VAL A O 1
ATOM 645 N N . LEU A 1 85 ? -8.918 -6.245 -3.484 1.00 90.62 85 LEU A N 1
ATOM 646 C CA . LEU A 1 85 ? -8.613 -5.635 -4.784 1.00 90.62 85 LEU A CA 1
ATOM 647 C C . LEU A 1 85 ? -8.898 -6.571 -5.963 1.00 90.62 85 LEU A C 1
ATOM 649 O O . LEU A 1 85 ? -9.265 -6.098 -7.033 1.00 90.62 85 LEU A O 1
ATOM 653 N N . ARG A 1 86 ? -8.742 -7.887 -5.785 1.00 88.38 86 ARG A N 1
ATOM 654 C CA . ARG A 1 86 ? -9.059 -8.860 -6.836 1.00 88.38 86 ARG A CA 1
ATOM 655 C C . ARG A 1 86 ? -10.552 -8.949 -7.104 1.00 88.38 86 ARG A C 1
ATOM 657 O O . ARG A 1 86 ? -10.942 -8.908 -8.262 1.00 88.38 86 ARG A O 1
ATOM 664 N N . VAL A 1 87 ? -11.359 -9.044 -6.049 1.00 90.75 87 VAL A N 1
ATOM 665 C CA . VAL A 1 87 ? -12.822 -9.107 -6.173 1.00 90.75 87 VAL A CA 1
ATOM 666 C C . VAL A 1 87 ? -13.360 -7.815 -6.782 1.00 90.75 87 VAL A C 1
ATOM 668 O O . VAL A 1 87 ? -14.139 -7.854 -7.725 1.00 90.75 87 VAL A O 1
ATOM 671 N N . PHE A 1 88 ? -12.875 -6.667 -6.307 1.00 90.00 88 PHE A N 1
ATOM 672 C CA . PHE A 1 88 ? -13.276 -5.365 -6.832 1.00 90.00 88 PHE A CA 1
ATOM 673 C C . PHE A 1 88 ? -12.991 -5.223 -8.332 1.00 90.00 88 PHE A C 1
ATOM 675 O O . PHE A 1 88 ? -13.865 -4.816 -9.090 1.00 90.00 88 PHE A O 1
ATOM 682 N N . LEU A 1 89 ? -11.786 -5.598 -8.774 1.00 89.06 89 LEU A N 1
ATOM 683 C CA . LEU A 1 89 ? -11.425 -5.531 -10.190 1.00 89.06 89 LEU A CA 1
ATOM 684 C C . LEU A 1 89 ? -12.196 -6.543 -11.040 1.00 89.06 89 LEU A C 1
ATOM 686 O O . LEU A 1 89 ? -12.535 -6.220 -12.170 1.00 89.06 89 LEU A O 1
ATOM 690 N N . ALA A 1 90 ? -12.485 -7.738 -10.518 1.00 89.50 90 ALA A N 1
ATOM 691 C CA . ALA A 1 90 ? -13.292 -8.720 -11.238 1.00 89.50 90 ALA A CA 1
ATOM 692 C C . ALA A 1 90 ? -14.695 -8.173 -11.539 1.00 89.50 90 ALA A C 1
ATOM 694 O O . ALA A 1 90 ? -15.143 -8.261 -12.678 1.00 89.50 90 ALA A O 1
ATOM 695 N N . ASN A 1 91 ? -15.329 -7.537 -10.551 1.00 92.75 91 ASN A N 1
ATOM 696 C CA . ASN A 1 91 ? -16.655 -6.943 -10.716 1.00 92.75 91 ASN A CA 1
ATOM 697 C C . ASN A 1 91 ? -16.625 -5.778 -11.717 1.00 92.75 91 ASN A C 1
ATOM 699 O O . ASN A 1 91 ? -17.370 -5.790 -12.686 1.00 92.75 91 ASN A O 1
ATOM 703 N N . LEU A 1 92 ? -15.688 -4.833 -11.560 1.00 92.12 92 LEU A N 1
ATOM 704 C CA . LEU A 1 92 ? -15.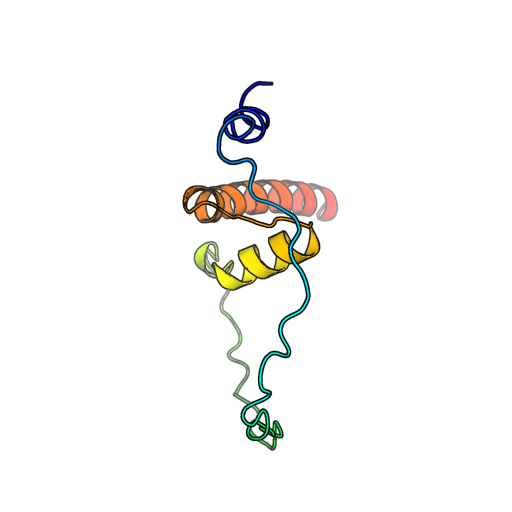574 -3.689 -12.474 1.00 92.12 92 LEU A CA 1
ATOM 705 C C . LEU A 1 92 ? -15.286 -4.087 -13.928 1.00 92.12 92 LEU A C 1
ATOM 707 O O . LEU A 1 92 ? -15.747 -3.420 -14.846 1.00 92.12 92 LEU A O 1
ATOM 711 N N . ILE A 1 93 ? -14.480 -5.130 -14.149 1.00 90.44 93 ILE A N 1
ATOM 712 C CA . ILE A 1 93 ? -14.153 -5.591 -15.505 1.00 90.44 93 ILE A CA 1
ATOM 713 C C . ILE A 1 93 ? -15.342 -6.335 -16.112 1.00 90.44 93 ILE A C 1
ATOM 715 O O . ILE A 1 93 ? -15.618 -6.147 -17.291 1.00 90.44 93 ILE A O 1
ATOM 719 N N . CYS A 1 94 ? -16.049 -7.149 -15.324 1.00 90.81 94 CYS A N 1
ATOM 720 C CA . CYS A 1 94 ? -17.259 -7.834 -15.777 1.00 90.81 94 CYS A CA 1
ATOM 721 C C . CYS A 1 94 ? -18.319 -6.830 -16.256 1.00 90.81 94 CYS A C 1
ATOM 723 O O . CYS A 1 94 ? -18.890 -7.005 -17.331 1.00 90.81 94 CYS A O 1
ATOM 725 N N . ASP A 1 95 ? -18.501 -5.745 -15.504 1.00 90.81 95 ASP A N 1
ATOM 726 C CA . ASP A 1 95 ? -19.446 -4.680 -15.844 1.00 90.81 95 ASP A CA 1
ATOM 727 C C . ASP A 1 95 ? -19.008 -3.868 -17.074 1.00 90.81 95 ASP A C 1
ATOM 729 O O . ASP A 1 95 ? -19.851 -3.381 -17.814 1.00 90.81 95 ASP A O 1
ATOM 733 N N . ALA A 1 96 ? -17.700 -3.712 -17.306 1.00 88.12 96 ALA A N 1
ATOM 734 C CA . ALA A 1 96 ? -17.164 -2.903 -18.406 1.00 88.12 96 ALA A CA 1
ATOM 735 C C . ALA A 1 96 ? -16.996 -3.657 -19.739 1.00 88.12 96 ALA A C 1
ATOM 737 O O . ALA A 1 96 ? -16.773 -3.023 -20.768 1.00 88.12 96 ALA A O 1
ATOM 738 N N . VAL A 1 97 ? -16.998 -4.994 -19.719 1.00 89.19 97 VAL A N 1
ATOM 739 C CA . VAL A 1 97 ? -16.863 -5.845 -20.919 1.00 89.19 97 VAL A CA 1
ATOM 740 C C . VAL A 1 97 ? -18.225 -6.179 -21.541 1.00 89.19 97 VAL A C 1
ATOM 742 O O . VAL A 1 97 ? -18.271 -6.614 -22.691 1.00 89.19 97 VAL A O 1
ATOM 745 N N . THR A 1 98 ? -19.312 -5.956 -20.799 1.00 63.88 98 THR A N 1
ATOM 746 C CA . THR A 1 98 ? -20.681 -5.974 -21.334 1.00 63.88 98 THR A CA 1
ATOM 747 C C . THR A 1 98 ? -20.971 -4.656 -22.043 1.00 63.88 98 THR A C 1
ATOM 749 O O . THR A 1 98 ? -21.541 -4.708 -23.154 1.00 63.88 98 THR A O 1
#

Radius of gyration: 21.84 Å; Cα contacts (8 Å, |Δi|>4): 11; chains: 1; bounding box: 44×38×52 Å

Organism: NCBI:txid29920

Mean predicted aligned error: 17.7 Å